Protein AF-A0A1X7VIZ8-F1 (afdb_monomer)

Organism: Amphimedon queenslandica (NCBI:txid400682)

Radius of gyration: 28.59 Å; Cα contacts (8 Å, |Δi|>4): 270; chains: 1; bounding box: 51×77×63 Å

Sequence (171 aa):
MNKDDMETVTVGRGSFHQIEIDVDTKGTLIRWEYLSVGYDIGFGLFFKRNDKKRRSRSNEVTTIIPSKRSESHVIPETGFHECEHEGIYILKFDNTYSWTRTKEVRYSVQSLPPDPQMLEACSHSPAHSPVSNGDASGTAVGTTVKDKDEGLIENGVGGMSLEETVDDIKQ

Structure (mmCIF, N/CA/C/O backbone):
data_AF-A0A1X7VIZ8-F1
#
_entry.id   AF-A0A1X7VIZ8-F1
#
loop_
_atom_site.group_PDB
_atom_site.id
_atom_site.type_symbol
_atom_site.label_atom_id
_atom_site.label_alt_id
_atom_site.label_comp_id
_atom_site.label_asym_id
_atom_site.label_entity_id
_atom_site.label_seq_id
_atom_site.pdbx_PDB_ins_code
_atom_site.Cartn_x
_atom_site.Cartn_y
_atom_site.Cartn_z
_atom_site.occupancy
_atom_site.B_iso_or_equiv
_atom_site.auth_seq_id
_atom_site.auth_comp_id
_atom_site.auth_asym_id
_atom_site.auth_atom_id
_atom_site.pdbx_PDB_model_num
ATOM 1 N N . MET A 1 1 ? 13.152 7.313 9.907 1.00 49.84 1 MET A N 1
ATOM 2 C CA . MET A 1 1 ? 13.087 5.850 9.738 1.00 49.84 1 MET A CA 1
ATOM 3 C C . MET A 1 1 ? 14.423 5.363 9.216 1.00 49.84 1 MET A C 1
ATOM 5 O O . MET A 1 1 ? 14.955 6.002 8.313 1.00 49.84 1 MET A O 1
ATOM 9 N N . ASN A 1 2 ? 14.969 4.285 9.781 1.00 51.31 2 ASN A N 1
ATOM 10 C CA . ASN A 1 2 ? 16.083 3.586 9.146 1.00 51.31 2 ASN A CA 1
ATOM 11 C C . ASN A 1 2 ? 15.555 2.897 7.885 1.00 51.31 2 ASN A C 1
ATOM 13 O O . ASN A 1 2 ? 14.471 2.325 7.887 1.00 51.31 2 ASN A O 1
ATOM 17 N N . LYS A 1 3 ? 16.319 2.972 6.797 1.00 54.34 3 LYS A N 1
ATOM 18 C CA . LYS A 1 3 ? 15.949 2.408 5.490 1.00 54.34 3 LYS A CA 1
ATOM 19 C C . LYS A 1 3 ? 15.936 0.867 5.481 1.00 54.34 3 LYS A C 1
ATOM 21 O O . LYS A 1 3 ? 15.517 0.273 4.493 1.00 54.34 3 LYS A O 1
ATOM 26 N N . ASP A 1 4 ? 16.393 0.250 6.571 1.00 60.66 4 ASP A N 1
ATOM 27 C CA . ASP A 1 4 ? 16.529 -1.198 6.752 1.00 60.66 4 ASP A CA 1
ATOM 28 C C . ASP A 1 4 ? 15.241 -1.897 7.233 1.00 60.66 4 ASP A C 1
ATOM 30 O O . ASP A 1 4 ? 15.183 -3.121 7.208 1.00 60.66 4 ASP A O 1
ATOM 34 N N . ASP A 1 5 ? 14.186 -1.154 7.595 1.00 78.12 5 ASP A N 1
ATOM 35 C CA . ASP A 1 5 ? 12.906 -1.723 8.067 1.00 78.12 5 ASP A CA 1
ATOM 36 C C . ASP A 1 5 ? 11.880 -1.940 6.929 1.00 78.12 5 ASP A C 1
ATOM 38 O O . ASP A 1 5 ? 10.673 -2.032 7.168 1.00 78.12 5 ASP A O 1
ATOM 42 N N . MET A 1 6 ? 12.336 -1.953 5.671 1.00 92.00 6 MET A N 1
ATOM 43 C CA . MET A 1 6 ? 11.472 -2.199 4.513 1.00 92.00 6 MET A CA 1
ATOM 44 C C . MET A 1 6 ? 11.426 -3.692 4.174 1.00 92.00 6 MET A C 1
ATOM 46 O O . MET A 1 6 ? 12.452 -4.328 3.934 1.00 92.00 6 MET A O 1
ATOM 50 N N . GLU A 1 7 ? 10.221 -4.236 4.066 1.00 95.19 7 GLU A N 1
ATOM 51 C CA . GLU A 1 7 ? 9.963 -5.564 3.523 1.00 95.19 7 GLU A CA 1
ATOM 52 C C . GLU A 1 7 ? 10.048 -5.547 1.996 1.00 95.19 7 GLU A C 1
ATOM 54 O O . GLU A 1 7 ? 9.841 -4.518 1.354 1.00 95.19 7 GLU A O 1
ATOM 59 N N . THR A 1 8 ? 10.355 -6.696 1.393 1.00 96.88 8 THR A N 1
ATOM 60 C CA . THR A 1 8 ? 10.393 -6.857 -0.066 1.00 96.88 8 THR A CA 1
ATOM 61 C C . THR A 1 8 ? 9.403 -7.925 -0.496 1.00 96.88 8 THR A C 1
ATOM 63 O O . THR A 1 8 ? 9.430 -9.043 0.016 1.00 96.88 8 THR A O 1
ATOM 66 N N . VAL A 1 9 ? 8.571 -7.609 -1.485 1.00 98.00 9 VAL A N 1
ATOM 67 C CA . VAL A 1 9 ? 7.635 -8.554 -2.092 1.00 98.00 9 VAL A CA 1
ATOM 68 C C . VAL A 1 9 ? 7.776 -8.579 -3.605 1.00 98.00 9 VAL A C 1
ATOM 70 O O . VAL A 1 9 ? 7.997 -7.565 -4.263 1.00 98.00 9 VAL A O 1
ATOM 73 N N . THR A 1 10 ? 7.608 -9.769 -4.173 1.00 98.25 10 THR A N 1
ATOM 74 C CA . THR A 1 10 ? 7.513 -9.965 -5.618 1.00 98.25 10 THR A CA 1
ATOM 75 C C . THR A 1 10 ? 6.045 -10.081 -6.025 1.00 98.25 10 THR A C 1
ATOM 77 O O . THR A 1 10 ? 5.363 -11.032 -5.648 1.00 98.25 10 THR A O 1
ATOM 80 N N . VAL A 1 11 ? 5.557 -9.142 -6.834 1.00 98.31 11 VAL A N 1
ATOM 81 C CA . VAL A 1 11 ? 4.203 -9.148 -7.398 1.00 98.31 11 VAL A CA 1
ATOM 82 C C . VAL A 1 11 ? 4.254 -9.685 -8.826 1.00 98.31 11 VAL A C 1
ATOM 84 O O . VAL A 1 11 ? 4.761 -9.039 -9.749 1.00 98.31 11 VAL A O 1
ATOM 87 N N . GLY A 1 12 ? 3.730 -10.896 -9.018 1.00 98.31 12 GLY A N 1
ATOM 88 C CA . GLY A 1 12 ? 3.685 -11.555 -10.323 1.00 98.31 12 GLY A CA 1
ATOM 89 C C . GLY A 1 12 ? 2.918 -10.750 -11.377 1.00 98.31 12 GLY A C 1
ATOM 90 O O . GLY A 1 12 ? 2.063 -9.922 -11.056 1.00 98.31 12 GLY A O 1
ATOM 91 N N . ARG A 1 13 ? 3.218 -10.996 -12.655 1.00 97.44 13 ARG A N 1
ATOM 92 C CA . ARG A 1 13 ? 2.414 -10.478 -13.776 1.00 97.44 13 ARG A CA 1
ATOM 93 C C . ARG A 1 13 ? 0.941 -10.876 -13.626 1.00 97.44 13 ARG A C 1
ATOM 95 O O . ARG A 1 13 ? 0.657 -11.999 -13.214 1.00 97.44 13 ARG A O 1
ATOM 102 N N . GLY A 1 14 ? 0.017 -9.979 -13.962 1.00 97.81 14 GLY A N 1
ATOM 103 C CA . GLY A 1 14 ? -1.419 -10.253 -13.862 1.00 97.81 14 GLY A CA 1
ATOM 104 C C . GLY A 1 14 ? -1.929 -10.457 -12.428 1.00 97.81 14 GLY A C 1
ATOM 105 O O . GLY A 1 14 ? -3.060 -10.894 -12.255 1.00 97.81 14 GLY A O 1
ATOM 106 N N . SER A 1 15 ? -1.116 -10.160 -11.409 1.00 98.31 15 SER A N 1
ATOM 107 C CA . SER A 1 15 ? -1.420 -10.428 -10.001 1.00 98.31 15 SER A CA 1
ATOM 108 C C . SER A 1 15 ? -1.371 -9.156 -9.153 1.00 98.31 15 SER A C 1
ATOM 110 O O . SER A 1 15 ? -1.080 -8.064 -9.641 1.00 98.31 15 SER A O 1
ATOM 112 N N . PHE A 1 16 ? -1.661 -9.297 -7.866 1.00 98.44 16 PHE A N 1
ATOM 113 C CA . PHE A 1 16 ? -1.550 -8.249 -6.865 1.00 98.44 16 PHE A CA 1
ATOM 114 C C . PHE A 1 16 ? -1.055 -8.831 -5.535 1.00 98.44 16 PHE A C 1
ATOM 116 O O . PHE A 1 16 ? -1.108 -10.040 -5.313 1.00 98.44 16 PHE A O 1
ATOM 123 N N . HIS A 1 17 ? -0.587 -7.960 -4.649 1.00 98.56 17 HIS A N 1
ATOM 124 C CA . HIS A 1 17 ? -0.253 -8.286 -3.267 1.00 98.56 17 HIS A CA 1
ATOM 125 C C . HIS A 1 17 ? -1.071 -7.405 -2.321 1.00 98.56 17 HIS A C 1
ATOM 127 O O . HIS A 1 17 ? -1.310 -6.237 -2.631 1.00 98.56 17 HIS A O 1
ATOM 133 N N . GLN A 1 18 ? -1.523 -7.970 -1.202 1.00 98.44 18 GLN A N 1
ATOM 134 C CA . GLN A 1 18 ? -2.347 -7.285 -0.210 1.00 98.44 18 GLN A CA 1
ATOM 135 C C . GLN A 1 18 ? -1.729 -7.400 1.175 1.00 98.44 18 GLN A C 1
ATOM 137 O O . GLN A 1 18 ? -1.283 -8.475 1.569 1.00 98.44 18 GLN A O 1
ATOM 142 N N . ILE A 1 19 ? -1.773 -6.288 1.900 1.00 98.25 19 ILE A N 1
ATOM 143 C CA . ILE A 1 19 ? -1.427 -6.194 3.314 1.00 98.25 19 ILE A CA 1
ATOM 144 C C . ILE A 1 19 ? -2.710 -5.794 4.034 1.00 98.25 19 ILE A C 1
ATOM 146 O O . ILE A 1 19 ? -3.283 -4.746 3.731 1.00 98.25 19 ILE A O 1
ATOM 150 N N . GLU A 1 20 ? -3.174 -6.645 4.944 1.00 97.50 20 GLU A N 1
ATOM 151 C CA . GLU A 1 20 ? -4.368 -6.401 5.752 1.00 97.50 20 GLU A CA 1
ATOM 152 C C . GLU A 1 20 ? -3.964 -5.914 7.147 1.00 97.50 20 GLU A C 1
ATOM 154 O O . GLU A 1 20 ? -3.096 -6.501 7.790 1.00 97.50 20 GLU A O 1
ATOM 159 N N . ILE A 1 21 ? -4.601 -4.839 7.6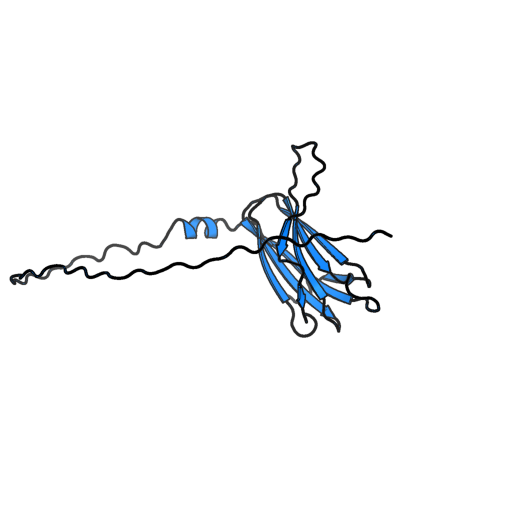09 1.00 96.88 21 ILE A N 1
ATOM 160 C CA . ILE A 1 21 ? -4.408 -4.260 8.938 1.00 96.88 21 ILE A CA 1
ATOM 161 C C . ILE A 1 21 ? -5.750 -4.276 9.658 1.00 96.88 21 ILE A C 1
ATOM 163 O O . ILE A 1 21 ? -6.685 -3.577 9.258 1.00 96.88 21 ILE A O 1
ATOM 167 N N . ASP A 1 22 ? -5.832 -5.060 10.729 1.00 96.06 22 ASP A N 1
ATOM 168 C CA . ASP A 1 22 ? -6.959 -5.037 11.656 1.00 96.06 22 ASP A CA 1
ATOM 169 C C . ASP A 1 22 ? -6.873 -3.785 12.537 1.00 96.06 22 ASP A C 1
ATOM 171 O O . ASP A 1 22 ? -5.978 -3.651 13.371 1.00 96.06 22 ASP A O 1
ATOM 175 N N . VAL A 1 23 ? -7.819 -2.867 12.356 1.00 95.56 23 VAL A N 1
ATOM 176 C CA . VAL A 1 23 ? -7.955 -1.649 13.157 1.00 95.56 23 VAL A CA 1
ATOM 177 C C . VAL A 1 23 ? -9.105 -1.825 14.139 1.00 95.56 23 VAL A C 1
ATOM 179 O O . VAL A 1 23 ? -10.263 -1.975 13.741 1.00 95.56 23 VAL A O 1
ATOM 182 N N . ASP A 1 24 ? -8.780 -1.785 15.428 1.00 93.94 24 ASP A N 1
ATOM 183 C CA . ASP A 1 24 ? -9.729 -1.909 16.537 1.00 93.94 24 ASP A CA 1
ATOM 184 C C . ASP A 1 24 ? -10.146 -0.561 17.142 1.00 93.94 24 ASP A C 1
ATOM 186 O O . ASP A 1 24 ? -11.118 -0.503 17.890 1.00 93.94 24 ASP A O 1
ATOM 190 N N . THR A 1 25 ? -9.433 0.516 16.805 1.00 93.56 25 THR A N 1
ATOM 191 C CA . THR A 1 25 ? -9.610 1.832 17.416 1.00 93.56 25 THR A CA 1
ATOM 192 C C . THR A 1 25 ? -9.707 2.915 16.344 1.00 93.56 25 THR A C 1
ATOM 194 O O . THR A 1 25 ? -8.791 3.101 15.536 1.00 93.56 25 THR A O 1
ATOM 197 N N . LYS A 1 26 ? -10.806 3.679 16.352 1.00 93.75 26 LYS A N 1
ATOM 198 C CA . LYS A 1 26 ? -10.965 4.875 15.509 1.00 93.75 26 LYS A CA 1
ATOM 199 C C . LYS A 1 26 ? -9.854 5.893 15.796 1.00 93.75 26 LYS A C 1
ATOM 201 O O . LYS A 1 26 ? -9.542 6.145 16.954 1.00 93.75 26 LYS A O 1
ATOM 206 N N . GLY A 1 27 ? -9.323 6.518 14.747 1.00 94.06 27 GLY A N 1
ATOM 207 C CA . GLY A 1 27 ? -8.216 7.477 14.822 1.00 94.06 27 GLY A CA 1
ATOM 208 C C . GLY A 1 27 ? -6.837 6.821 14.708 1.00 94.06 27 GLY A C 1
ATOM 209 O O . GLY A 1 27 ? -5.824 7.511 14.774 1.00 94.06 27 GLY A O 1
ATOM 210 N N . THR A 1 28 ? -6.777 5.492 14.539 1.00 96.38 28 THR A N 1
ATOM 211 C CA . THR A 1 28 ? -5.523 4.787 14.238 1.00 96.38 28 THR A CA 1
ATOM 212 C C . THR A 1 28 ? -4.934 5.349 12.949 1.00 96.38 28 THR A C 1
ATOM 214 O O . THR A 1 28 ? -5.626 5.460 11.939 1.00 96.38 28 THR A O 1
ATOM 217 N N . LEU A 1 29 ? -3.651 5.691 12.962 1.00 97.19 29 LEU A N 1
ATOM 218 C CA . LEU A 1 29 ? -2.956 6.254 11.814 1.00 97.19 29 LEU A CA 1
ATOM 219 C C . LEU A 1 29 ? -2.152 5.162 11.108 1.00 97.19 29 LEU A C 1
ATOM 221 O O . LEU A 1 29 ? -1.154 4.677 11.640 1.00 97.19 29 LEU A O 1
ATOM 225 N N . ILE A 1 30 ? -2.555 4.804 9.891 1.00 98.06 30 ILE A N 1
ATOM 226 C CA . ILE A 1 30 ? -1.770 3.929 9.017 1.00 98.06 30 ILE A CA 1
ATOM 227 C C . ILE A 1 30 ? -0.802 4.806 8.230 1.00 98.06 30 ILE A C 1
ATOM 229 O O . ILE A 1 30 ? -1.222 5.773 7.600 1.00 98.06 30 ILE A O 1
ATOM 233 N N . ARG A 1 31 ? 0.486 4.469 8.240 1.00 97.56 31 ARG A N 1
ATOM 234 C CA . ARG A 1 31 ? 1.528 5.104 7.425 1.00 97.56 31 ARG A CA 1
ATOM 235 C C . ARG A 1 31 ? 2.161 4.068 6.521 1.00 97.56 31 ARG A C 1
ATOM 237 O O . ARG A 1 31 ? 2.398 2.943 6.953 1.00 97.56 31 ARG A O 1
ATOM 244 N N . TRP A 1 32 ? 2.462 4.460 5.293 1.00 98.06 32 TRP A N 1
ATOM 245 C CA . TRP A 1 32 ? 3.175 3.614 4.350 1.00 98.06 32 TRP A CA 1
ATOM 246 C C . TRP A 1 32 ? 4.267 4.391 3.633 1.00 98.06 32 TRP A C 1
ATOM 248 O O . TRP A 1 32 ? 4.144 5.587 3.372 1.00 98.06 32 TRP A O 1
ATOM 258 N N . GLU A 1 33 ? 5.316 3.670 3.274 1.00 97.44 33 GLU A N 1
ATOM 259 C CA . GLU A 1 33 ? 6.318 4.080 2.305 1.00 97.44 33 GLU A CA 1
ATOM 260 C C . GLU A 1 33 ? 6.594 2.892 1.387 1.00 97.44 33 GLU A C 1
ATOM 262 O O . GLU A 1 33 ? 6.729 1.768 1.868 1.00 97.44 33 GLU A O 1
ATOM 267 N N . TYR A 1 34 ? 6.672 3.105 0.078 1.00 97.56 34 TYR A N 1
ATOM 268 C CA . TYR A 1 34 ? 7.048 2.052 -0.855 1.00 97.56 34 TYR A CA 1
ATOM 269 C C . TYR A 1 34 ? 7.814 2.580 -2.061 1.00 97.56 34 TYR A C 1
ATOM 271 O O . TYR A 1 34 ? 7.709 3.738 -2.452 1.00 97.56 34 TYR A O 1
ATOM 279 N N . LEU A 1 35 ? 8.573 1.691 -2.686 1.00 97.00 35 LEU A N 1
ATOM 280 C CA . LEU A 1 35 ? 9.197 1.915 -3.978 1.00 97.00 35 LEU A CA 1
ATOM 281 C C . LEU A 1 35 ? 9.172 0.612 -4.774 1.00 97.00 35 LEU A C 1
ATOM 283 O O . LEU A 1 35 ? 9.268 -0.482 -4.215 1.00 97.00 35 LEU A O 1
ATOM 287 N N . SER A 1 36 ? 9.083 0.720 -6.090 1.00 96.44 36 SER A N 1
ATOM 288 C CA . SER A 1 36 ? 9.162 -0.429 -6.993 1.00 96.44 36 SER A CA 1
ATOM 289 C C . SER A 1 36 ? 10.536 -0.506 -7.652 1.00 96.44 36 SER A C 1
ATOM 291 O O . SER A 1 36 ? 11.252 0.485 -7.753 1.00 96.44 36 SER A O 1
ATOM 293 N N . VAL A 1 37 ? 10.947 -1.683 -8.113 1.00 94.62 37 VAL A N 1
ATOM 294 C CA . VAL A 1 37 ? 12.221 -1.838 -8.827 1.00 94.62 37 VAL A CA 1
ATOM 295 C C . VAL A 1 37 ? 11.975 -1.844 -10.335 1.00 94.62 37 VAL A C 1
ATOM 297 O O . VAL A 1 37 ? 11.280 -2.708 -10.870 1.00 94.62 37 VAL A O 1
ATOM 300 N N . GLY A 1 38 ? 12.561 -0.866 -11.030 1.00 91.69 38 GLY A N 1
ATOM 301 C CA . GLY A 1 38 ? 12.674 -0.804 -12.493 1.00 91.69 38 GLY A CA 1
ATOM 302 C C . GLY A 1 38 ? 11.420 -0.402 -13.279 1.00 91.69 38 GLY A C 1
ATOM 303 O O . GLY A 1 38 ? 11.557 0.062 -14.406 1.00 91.69 38 GLY A O 1
ATOM 304 N N . TYR A 1 39 ? 10.218 -0.558 -12.723 1.00 94.00 39 TYR A N 1
ATOM 305 C CA . TYR A 1 39 ? 8.955 -0.214 -13.387 1.00 94.00 39 TYR A CA 1
ATOM 306 C C . TYR A 1 39 ? 7.938 0.343 -12.390 1.00 94.00 39 TYR A C 1
ATOM 308 O O . TYR A 1 39 ? 8.117 0.219 -11.183 1.00 94.00 39 TYR A O 1
ATOM 316 N N . ASP A 1 40 ? 6.862 0.944 -12.885 1.00 96.12 40 ASP A N 1
ATOM 317 C CA . ASP A 1 40 ? 5.739 1.439 -12.084 1.00 96.12 40 ASP A CA 1
ATOM 318 C C . ASP A 1 40 ? 4.997 0.328 -11.322 1.00 96.12 40 ASP A C 1
ATOM 320 O O . ASP A 1 40 ? 5.146 -0.849 -11.615 1.00 96.12 40 ASP A O 1
ATOM 324 N N . ILE A 1 41 ? 4.184 0.664 -10.328 1.00 98.19 41 ILE A N 1
ATOM 325 C CA . ILE A 1 41 ? 3.267 -0.285 -9.674 1.00 98.19 41 ILE A CA 1
ATOM 326 C C . ILE A 1 41 ? 1.946 0.434 -9.404 1.00 98.19 41 ILE A C 1
ATOM 328 O O . ILE A 1 41 ? 1.925 1.653 -9.246 1.00 98.19 41 ILE A O 1
ATOM 332 N N . GLY A 1 42 ? 0.826 -0.290 -9.426 1.00 98.31 42 GLY A N 1
ATOM 333 C CA . GLY A 1 42 ? -0.434 0.253 -8.930 1.00 98.31 42 GLY A CA 1
ATOM 334 C C . GLY A 1 42 ? -0.468 0.200 -7.406 1.00 98.31 42 GLY A C 1
ATOM 335 O O . GLY A 1 42 ? -0.058 -0.802 -6.827 1.00 98.31 42 GLY A O 1
ATOM 336 N N . PHE A 1 43 ? -0.988 1.230 -6.753 1.00 98.62 43 PHE A N 1
ATOM 337 C CA . PHE A 1 43 ? -1.232 1.224 -5.311 1.00 98.62 43 PHE A CA 1
ATOM 338 C C . PHE A 1 43 ? -2.627 1.750 -5.004 1.00 98.62 43 PHE A C 1
ATOM 340 O O . PHE A 1 43 ? -3.071 2.711 -5.630 1.00 98.62 43 PHE A O 1
ATOM 347 N N . GLY A 1 44 ? -3.319 1.121 -4.056 1.00 98.50 44 GLY A N 1
ATOM 348 C CA . GLY A 1 44 ? -4.598 1.595 -3.533 1.00 98.50 44 GLY A CA 1
ATOM 349 C C . GLY A 1 44 ? -4.818 1.173 -2.083 1.00 98.50 44 GLY A C 1
ATOM 350 O O . GLY A 1 44 ? -4.181 0.235 -1.597 1.00 98.50 44 GLY A O 1
ATOM 351 N N . LEU A 1 45 ? -5.749 1.856 -1.420 1.00 98.69 45 LEU A N 1
ATOM 352 C CA . LEU A 1 45 ? -6.158 1.601 -0.039 1.00 98.69 45 LEU A CA 1
ATOM 353 C C . LEU A 1 45 ? -7.661 1.336 0.002 1.00 98.69 45 LEU A C 1
ATOM 355 O O . LEU A 1 45 ? -8.457 2.109 -0.536 1.00 98.69 45 LEU A O 1
ATOM 359 N N . PHE A 1 46 ? -8.050 0.258 0.667 1.00 98.31 46 PHE A N 1
ATOM 360 C CA . PHE A 1 46 ? -9.433 -0.195 0.749 1.00 98.31 46 PHE A CA 1
ATOM 361 C C . PHE A 1 46 ? -9.823 -0.486 2.196 1.00 98.31 46 PHE A C 1
ATOM 363 O O . PHE A 1 46 ? -8.962 -0.720 3.039 1.00 98.31 46 PHE A O 1
ATOM 370 N N . PHE A 1 47 ? -11.121 -0.504 2.474 1.00 97.31 47 PHE A N 1
ATOM 371 C CA . PHE A 1 47 ? -11.678 -0.825 3.782 1.00 97.31 47 PHE A CA 1
ATOM 372 C C . PHE A 1 47 ? -12.724 -1.923 3.672 1.00 97.31 47 PHE A C 1
ATOM 374 O O . PHE A 1 47 ? -13.597 -1.888 2.808 1.00 97.31 47 PHE A O 1
ATOM 381 N N . LYS A 1 48 ? -12.663 -2.880 4.590 1.00 94.25 48 LYS A N 1
ATOM 382 C CA . LYS A 1 48 ? -13.638 -3.948 4.755 1.00 94.25 48 LYS A CA 1
ATOM 383 C C . LYS A 1 48 ? -14.140 -3.931 6.191 1.00 94.25 48 LYS A C 1
ATOM 385 O O . LYS A 1 48 ? -13.377 -4.125 7.137 1.00 94.25 48 LYS A O 1
ATOM 390 N N . ARG A 1 49 ? -15.449 -3.752 6.371 1.00 90.50 49 ARG A N 1
ATOM 391 C CA . ARG A 1 49 ? -16.045 -3.760 7.711 1.00 90.50 49 ARG A CA 1
ATOM 392 C C . ARG A 1 49 ? -16.009 -5.167 8.315 1.00 90.50 49 ARG A C 1
ATOM 394 O O . ARG A 1 49 ? -16.478 -6.124 7.702 1.00 90.50 49 ARG A O 1
ATOM 401 N N . ASN A 1 50 ? -15.522 -5.287 9.549 1.00 76.00 50 ASN A N 1
ATOM 402 C CA . ASN A 1 50 ? -15.545 -6.542 10.300 1.00 76.00 50 ASN A CA 1
ATOM 403 C C . ASN A 1 50 ? -16.890 -6.682 11.040 1.00 76.00 50 ASN A C 1
ATOM 405 O O . ASN A 1 50 ? -17.006 -6.401 12.232 1.00 76.00 50 ASN A O 1
ATOM 409 N N . ASP A 1 51 ? -17.956 -7.047 10.321 1.00 70.38 51 ASP A N 1
ATOM 410 C CA . ASP A 1 51 ? -19.290 -7.192 10.919 1.00 70.38 51 ASP A CA 1
ATOM 411 C C . ASP A 1 51 ? -19.421 -8.554 11.629 1.00 70.38 51 ASP A C 1
ATOM 413 O O . ASP A 1 51 ? -20.078 -9.476 11.152 1.00 70.38 51 ASP A O 1
ATOM 417 N N . LYS A 1 52 ? -18.798 -8.688 12.810 1.00 62.47 52 LYS A N 1
ATOM 418 C CA . LYS A 1 52 ? -18.919 -9.885 13.673 1.00 62.47 52 LYS A CA 1
ATOM 419 C C . LYS A 1 52 ? -20.370 -10.176 14.099 1.00 62.47 52 LYS A C 1
ATOM 421 O O . LYS A 1 52 ? -20.648 -11.254 14.621 1.00 62.47 52 LYS A O 1
ATOM 426 N N . LYS A 1 53 ? -21.294 -9.218 13.929 1.00 59.31 53 LYS A N 1
ATOM 427 C CA . LYS A 1 53 ? -22.674 -9.268 14.442 1.00 59.31 53 LYS A CA 1
ATOM 428 C C . LYS A 1 53 ? -23.721 -9.564 13.369 1.00 59.31 53 LYS A C 1
ATOM 430 O O . LYS A 1 53 ? -24.822 -9.989 13.720 1.00 59.31 53 LYS A O 1
ATOM 435 N N . ARG A 1 54 ? -23.414 -9.414 12.077 1.00 58.72 54 ARG A N 1
ATOM 436 C CA . ARG A 1 54 ? -24.309 -9.848 10.998 1.00 58.72 54 ARG A CA 1
ATOM 437 C C . ARG A 1 54 ? -23.860 -11.187 10.425 1.00 58.72 54 ARG A C 1
ATOM 439 O O . ARG A 1 54 ? -22.763 -11.326 9.912 1.00 58.72 54 ARG A O 1
ATOM 446 N N . ARG A 1 55 ? -24.787 -12.150 10.355 1.00 56.56 55 ARG A N 1
ATOM 447 C CA . ARG A 1 55 ? -24.665 -13.373 9.526 1.00 56.56 55 ARG A CA 1
ATOM 448 C C . ARG A 1 55 ? -24.538 -13.088 8.014 1.00 56.56 55 ARG A C 1
ATOM 450 O O . ARG A 1 55 ? -24.568 -14.020 7.211 1.00 56.56 55 ARG A O 1
ATOM 457 N N . SER A 1 56 ? -24.445 -11.820 7.614 1.00 54.84 56 SER A N 1
ATOM 458 C CA . SER A 1 56 ? -24.347 -11.416 6.220 1.00 54.84 56 SER A CA 1
ATOM 459 C C . SER A 1 56 ? -22.917 -11.607 5.734 1.00 54.84 56 SER A C 1
ATOM 461 O O . SER A 1 56 ? -21.987 -10.997 6.251 1.00 54.84 56 SER A O 1
ATOM 463 N N . ARG A 1 57 ? -22.758 -12.426 4.693 1.00 56.81 57 ARG A N 1
ATOM 464 C CA . ARG A 1 57 ? -21.511 -12.616 3.939 1.00 56.81 57 ARG A CA 1
ATOM 465 C C . ARG A 1 57 ? -21.161 -11.401 3.069 1.00 56.81 57 ARG A C 1
ATOM 467 O O . ARG A 1 57 ? -20.599 -11.580 1.991 1.00 56.81 57 ARG A O 1
ATOM 474 N N . SER A 1 58 ? -21.528 -10.182 3.467 1.00 57.59 58 SER A N 1
ATOM 475 C CA . SER A 1 58 ? -21.155 -9.008 2.683 1.00 57.59 58 SER A CA 1
ATOM 476 C C . SER A 1 58 ? -19.666 -8.753 2.887 1.00 57.59 58 SER A C 1
ATOM 478 O O . SER A 1 58 ? -19.254 -8.067 3.816 1.00 57.59 58 SER A O 1
ATOM 480 N N . ASN A 1 59 ? -18.848 -9.361 2.028 1.00 69.12 59 ASN A N 1
ATOM 481 C CA . ASN A 1 59 ? -17.437 -9.037 1.840 1.00 69.12 59 ASN A CA 1
ATOM 482 C C . ASN A 1 59 ? -17.323 -7.727 1.041 1.00 69.12 59 ASN A C 1
ATOM 484 O O . ASN A 1 59 ? -16.599 -7.659 0.051 1.00 69.12 59 ASN A O 1
ATOM 488 N N . GLU A 1 60 ? -18.129 -6.731 1.409 1.00 84.44 60 GLU A N 1
ATOM 489 C CA . GLU A 1 60 ? -18.140 -5.434 0.756 1.00 84.44 60 GLU A CA 1
ATOM 490 C C . GLU A 1 60 ? -16.856 -4.705 1.132 1.00 84.44 60 GLU A C 1
ATOM 492 O O . GLU A 1 60 ? -16.547 -4.502 2.310 1.00 84.44 60 GLU A O 1
ATOM 497 N N . VAL A 1 61 ? -16.085 -4.383 0.100 1.00 93.38 61 VAL A N 1
ATOM 498 C CA . VAL A 1 61 ? -14.819 -3.674 0.203 1.00 93.38 61 VAL A CA 1
ATOM 499 C C . VAL A 1 61 ? -15.033 -2.291 -0.396 1.00 93.38 61 VAL A C 1
ATOM 501 O O . VAL A 1 61 ? -15.295 -2.160 -1.592 1.00 93.38 61 VAL A O 1
ATOM 504 N N . THR A 1 62 ? -14.922 -1.259 0.431 1.00 96.06 62 THR A N 1
ATOM 505 C CA . THR A 1 62 ? -15.007 0.140 0.014 1.00 96.06 62 THR A CA 1
ATOM 506 C C . THR A 1 62 ? -13.625 0.634 -0.404 1.00 96.06 62 THR A C 1
ATOM 508 O O . THR A 1 62 ? -12.619 0.316 0.227 1.00 96.06 62 THR A O 1
ATOM 511 N N . THR A 1 63 ? -13.557 1.431 -1.467 1.00 97.81 63 THR A N 1
ATOM 512 C CA . THR A 1 63 ? -12.307 2.078 -1.893 1.00 97.81 63 THR A CA 1
ATOM 513 C C . THR A 1 63 ? -12.108 3.375 -1.112 1.00 97.81 63 THR A C 1
ATOM 515 O O . THR A 1 63 ? -12.982 4.235 -1.155 1.00 97.81 63 THR A O 1
ATOM 518 N N . ILE A 1 64 ? -10.968 3.523 -0.432 1.00 98.06 64 ILE A N 1
ATOM 519 C CA . ILE A 1 64 ? -10.561 4.777 0.225 1.00 98.06 64 ILE A CA 1
ATOM 520 C C . ILE A 1 64 ? -9.660 5.568 -0.723 1.00 98.06 64 ILE A C 1
ATOM 522 O O . ILE A 1 64 ? -9.931 6.723 -1.034 1.00 98.06 64 ILE A O 1
ATOM 526 N N . ILE A 1 65 ? -8.600 4.919 -1.213 1.00 98.12 65 ILE A N 1
ATOM 527 C CA . ILE A 1 65 ? -7.695 5.463 -2.224 1.00 98.12 65 ILE A CA 1
ATOM 528 C C . ILE A 1 65 ? -7.804 4.559 -3.454 1.00 98.12 65 ILE A C 1
ATOM 530 O O . ILE A 1 65 ? -7.460 3.374 -3.359 1.00 98.12 65 ILE A O 1
ATOM 534 N N . PRO A 1 66 ? -8.287 5.074 -4.601 1.00 97.81 66 PRO A N 1
ATOM 535 C CA . PRO A 1 66 ? -8.402 4.278 -5.813 1.00 97.81 66 PRO A CA 1
ATOM 536 C C . PRO A 1 66 ? -7.030 3.799 -6.269 1.00 97.81 66 PRO A C 1
ATOM 538 O O . PRO A 1 66 ? -6.033 4.505 -6.121 1.00 97.81 66 PRO A O 1
ATOM 541 N N . SER A 1 67 ? -6.990 2.600 -6.856 1.00 97.25 67 SER A N 1
ATOM 542 C CA . SER A 1 67 ? -5.730 2.067 -7.360 1.00 97.25 67 SER A CA 1
ATOM 543 C C . SER A 1 67 ? -5.200 2.948 -8.489 1.00 97.25 67 SER A C 1
ATOM 545 O O . SER A 1 67 ? -5.848 3.090 -9.529 1.00 97.25 67 SER A O 1
ATOM 547 N N . LYS A 1 68 ? -4.024 3.542 -8.284 1.00 97.06 68 LYS A N 1
ATOM 548 C CA . LYS A 1 68 ? -3.354 4.389 -9.269 1.00 97.06 68 LYS A CA 1
ATOM 549 C C . LYS A 1 68 ? -1.941 3.881 -9.509 1.00 97.06 68 LYS A C 1
ATOM 551 O O . LYS A 1 68 ? -1.240 3.503 -8.577 1.00 97.06 68 LYS A O 1
ATOM 556 N N . ARG A 1 69 ? -1.541 3.869 -10.781 1.00 96.75 69 ARG A N 1
ATOM 557 C CA . ARG A 1 69 ? -0.171 3.559 -11.196 1.00 96.75 69 ARG A CA 1
ATOM 558 C C . ARG A 1 69 ? 0.724 4.762 -10.974 1.00 96.75 69 ARG A C 1
ATOM 560 O O . ARG A 1 69 ? 0.341 5.883 -11.320 1.00 96.75 69 ARG A O 1
ATOM 567 N N . SER A 1 70 ? 1.920 4.506 -10.473 1.00 91.25 70 SER A N 1
ATOM 568 C CA . SER A 1 70 ? 2.916 5.545 -10.305 1.00 91.25 70 SER A CA 1
ATOM 569 C C . SER A 1 70 ? 4.340 5.057 -10.510 1.00 91.25 70 SER A C 1
ATOM 571 O O . SER A 1 70 ? 4.660 3.876 -10.360 1.00 91.25 70 SER A O 1
ATOM 573 N N . GLU A 1 71 ? 5.215 5.991 -10.877 1.00 94.12 71 GLU A N 1
ATOM 574 C CA . GLU A 1 71 ? 6.631 5.745 -11.140 1.00 94.12 71 GLU A CA 1
ATOM 575 C C . GLU A 1 71 ? 7.446 5.643 -9.842 1.00 94.12 71 GLU A C 1
ATOM 577 O O . GLU A 1 71 ? 8.512 6.240 -9.704 1.00 94.12 71 GLU A O 1
ATOM 582 N N . SER A 1 72 ? 6.985 4.822 -8.892 1.00 92.19 72 SER A N 1
ATOM 583 C CA . SER A 1 72 ? 7.634 4.633 -7.587 1.00 92.19 72 SER A CA 1
ATOM 584 C C . SER A 1 72 ? 9.038 4.011 -7.658 1.00 92.19 72 SER A C 1
ATOM 586 O O . SER A 1 72 ? 9.681 3.792 -6.638 1.00 92.19 72 SER A O 1
ATOM 588 N N . HIS A 1 73 ? 9.517 3.688 -8.862 1.00 90.06 73 HIS A N 1
ATOM 589 C CA . HIS A 1 73 ? 10.885 3.248 -9.132 1.00 90.06 73 HIS A CA 1
ATOM 590 C C . HIS A 1 73 ? 11.874 4.404 -9.276 1.00 90.06 73 HIS A C 1
ATOM 592 O O . HIS A 1 73 ? 13.081 4.188 -9.172 1.00 90.06 73 HIS A O 1
ATOM 598 N N . VAL A 1 74 ? 11.371 5.617 -9.512 1.00 94.00 74 VAL A N 1
ATOM 599 C CA . VAL A 1 74 ? 12.176 6.837 -9.592 1.00 94.00 74 VAL A CA 1
ATOM 600 C C . VAL A 1 74 ? 12.230 7.517 -8.226 1.00 94.00 74 VAL A C 1
ATOM 602 O O . VAL A 1 74 ? 13.304 7.914 -7.778 1.00 94.00 74 VAL A O 1
ATOM 605 N N . ILE A 1 75 ? 11.081 7.627 -7.551 1.00 93.25 75 ILE A N 1
ATOM 606 C CA . ILE A 1 75 ? 10.932 8.295 -6.252 1.00 93.25 75 ILE A CA 1
ATOM 607 C C . ILE A 1 75 ? 10.049 7.421 -5.350 1.00 93.25 75 ILE A C 1
ATOM 609 O O . ILE A 1 75 ? 8.972 7.031 -5.797 1.00 93.25 75 ILE A O 1
ATOM 613 N N . PRO A 1 76 ? 10.461 7.114 -4.104 1.00 94.75 76 PRO A N 1
ATOM 614 C CA . PRO A 1 76 ? 9.595 6.424 -3.155 1.00 94.75 76 PRO A CA 1
ATOM 615 C C . PRO A 1 76 ? 8.298 7.194 -2.912 1.00 94.75 76 PRO A C 1
ATOM 617 O O . PRO A 1 76 ? 8.305 8.419 -2.786 1.00 94.75 76 PRO A O 1
ATOM 620 N N . GLU A 1 77 ? 7.192 6.472 -2.804 1.00 97.44 77 GLU A N 1
ATOM 621 C CA . GLU A 1 77 ? 5.918 7.046 -2.404 1.00 97.44 77 GLU A CA 1
ATOM 622 C C . GLU A 1 77 ? 5.675 6.846 -0.922 1.00 97.44 77 GLU A C 1
ATOM 624 O O . GLU A 1 77 ? 5.792 5.739 -0.403 1.00 97.44 77 GLU A O 1
ATOM 629 N N . THR A 1 78 ? 5.280 7.924 -0.254 1.00 97.00 78 THR A N 1
ATOM 630 C CA . THR A 1 78 ? 4.910 7.926 1.159 1.00 97.00 78 THR A CA 1
ATOM 631 C C . THR A 1 78 ? 3.488 8.445 1.300 1.00 97.00 78 THR A C 1
ATOM 633 O O . THR A 1 78 ? 3.083 9.377 0.605 1.00 97.00 78 THR A O 1
ATOM 636 N N . GLY A 1 79 ? 2.729 7.877 2.227 1.00 97.12 79 GLY A N 1
ATOM 637 C CA . GLY A 1 79 ? 1.394 8.357 2.544 1.00 97.12 79 GLY A CA 1
ATOM 638 C C . GLY A 1 79 ? 0.928 7.917 3.921 1.00 97.12 79 GLY A C 1
ATOM 639 O O . GLY A 1 79 ? 1.605 7.169 4.632 1.00 97.12 79 GLY A O 1
ATOM 640 N N . PHE A 1 80 ? -0.234 8.426 4.309 1.00 97.69 80 PHE A N 1
ATOM 641 C CA . PHE A 1 80 ? -0.895 8.039 5.542 1.00 97.69 80 PHE A CA 1
ATOM 642 C C . PHE A 1 80 ? -2.414 8.122 5.406 1.00 97.69 80 PHE A C 1
ATOM 644 O O . PHE A 1 80 ? -2.939 8.803 4.524 1.00 97.69 80 PHE A O 1
ATOM 651 N N . HIS A 1 81 ? -3.116 7.439 6.302 1.00 98.06 81 HIS A N 1
ATOM 652 C CA . HIS A 1 81 ? -4.563 7.497 6.421 1.00 98.06 81 HIS A CA 1
ATOM 653 C C . HIS A 1 81 ? -4.976 7.357 7.887 1.00 98.06 81 HIS A C 1
ATOM 655 O O . HIS A 1 81 ? -4.537 6.431 8.573 1.00 98.06 81 HIS A O 1
ATOM 661 N N . GLU A 1 82 ? -5.810 8.280 8.363 1.00 97.50 82 GLU A N 1
ATOM 662 C CA . GLU A 1 82 ? -6.439 8.189 9.680 1.00 97.50 82 GLU A CA 1
ATOM 663 C C . GLU A 1 82 ? -7.719 7.354 9.578 1.00 97.50 82 GLU A C 1
ATOM 665 O O . GLU A 1 82 ? -8.616 7.650 8.791 1.00 97.50 82 GLU A O 1
ATOM 670 N N . CYS A 1 83 ? -7.794 6.286 10.365 1.00 96.88 83 CYS A N 1
ATOM 671 C CA . CYS A 1 83 ? -8.852 5.296 10.263 1.00 96.88 83 CYS A CA 1
ATOM 672 C C . CYS A 1 83 ? -10.135 5.783 10.937 1.00 96.88 83 CYS A C 1
ATOM 674 O O . CYS A 1 83 ? -10.232 5.847 12.163 1.00 96.88 83 CYS A O 1
ATOM 676 N N . GLU A 1 84 ? -11.160 6.074 10.144 1.00 95.50 84 GLU A N 1
ATOM 677 C CA . GLU A 1 84 ? -12.457 6.532 10.653 1.00 95.50 84 GLU A CA 1
ATOM 678 C C . GLU A 1 84 ? -13.303 5.419 11.295 1.00 95.50 84 GLU A C 1
ATOM 680 O O . GLU A 1 84 ? -14.233 5.706 12.063 1.00 95.50 84 GLU A O 1
ATOM 685 N N . HIS A 1 85 ? -13.015 4.153 10.976 1.00 94.38 85 HIS A N 1
ATOM 686 C CA . HIS A 1 85 ? -13.841 3.004 11.338 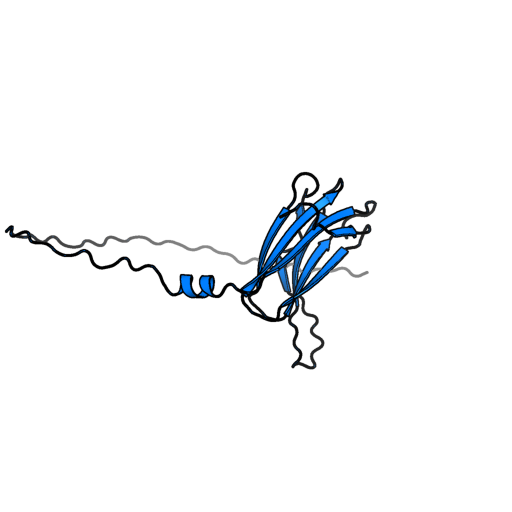1.00 94.38 85 HIS A CA 1
ATOM 687 C C . HIS A 1 85 ? -13.014 1.810 11.819 1.00 94.38 85 HIS A C 1
ATOM 689 O O . HIS A 1 85 ? -11.916 1.560 11.337 1.00 94.38 85 HIS A O 1
ATOM 695 N N . GLU A 1 86 ? -13.597 1.021 12.721 1.00 93.81 86 GLU A N 1
ATOM 696 C CA . GLU A 1 86 ? -13.072 -0.293 13.098 1.00 93.81 86 GLU A CA 1
ATOM 697 C C . GLU A 1 86 ? -13.319 -1.302 11.966 1.00 93.81 86 GLU A C 1
ATOM 699 O O . GLU A 1 86 ? -14.432 -1.412 11.430 1.00 93.81 86 GLU A O 1
ATOM 704 N N . GLY A 1 87 ? -12.293 -2.061 11.596 1.00 94.12 87 GLY A N 1
ATOM 705 C CA . GLY A 1 87 ? -12.360 -3.020 10.499 1.00 94.12 87 GLY A CA 1
ATOM 706 C C . GLY A 1 87 ? -10.995 -3.332 9.902 1.00 94.12 87 GLY A C 1
ATOM 707 O O . GLY A 1 87 ? -9.967 -3.091 10.522 1.00 94.12 87 GLY A O 1
ATOM 708 N N . ILE A 1 88 ? -11.004 -3.890 8.695 1.00 96.12 88 ILE A N 1
ATOM 709 C CA . ILE A 1 88 ? -9.796 -4.316 7.989 1.00 96.12 88 ILE A CA 1
ATOM 710 C C . ILE A 1 88 ? -9.462 -3.275 6.926 1.00 96.12 88 ILE A C 1
ATOM 712 O O . ILE A 1 88 ? -10.247 -3.058 6.000 1.00 96.12 88 ILE A O 1
ATOM 716 N N . TYR A 1 89 ? -8.293 -2.659 7.039 1.00 97.75 89 TYR A N 1
ATOM 717 C CA . TYR A 1 89 ? -7.731 -1.790 6.011 1.00 97.75 89 TYR A CA 1
ATOM 718 C C . TYR A 1 89 ? -6.777 -2.594 5.133 1.00 97.75 89 TYR A C 1
ATOM 720 O O . TYR A 1 89 ? -5.957 -3.354 5.637 1.00 97.75 89 TYR A O 1
ATOM 728 N N . ILE A 1 90 ? -6.894 -2.446 3.816 1.00 98.38 90 ILE A N 1
ATOM 729 C CA . ILE A 1 90 ? -6.182 -3.271 2.840 1.00 98.38 90 ILE A CA 1
ATOM 730 C C . ILE A 1 90 ? -5.344 -2.364 1.947 1.00 98.38 90 ILE A C 1
ATOM 732 O O . ILE A 1 90 ? -5.890 -1.623 1.126 1.00 98.38 90 ILE A O 1
ATOM 736 N N . LEU A 1 91 ? -4.022 -2.448 2.075 1.00 98.62 91 LEU A N 1
ATOM 737 C CA . LEU A 1 91 ? -3.085 -1.838 1.135 1.00 98.62 91 LEU A CA 1
ATOM 738 C C . LEU A 1 91 ? -2.842 -2.834 0.003 1.00 98.62 91 LEU A C 1
ATOM 740 O O . LEU A 1 91 ? -2.501 -3.989 0.259 1.00 98.62 91 LEU A O 1
ATOM 744 N N . LYS A 1 92 ? -3.035 -2.412 -1.249 1.00 98.62 92 LYS A N 1
ATOM 745 C CA . LYS A 1 92 ? -2.923 -3.290 -2.421 1.00 98.62 92 LYS A CA 1
ATOM 746 C C . LYS A 1 92 ? -1.861 -2.779 -3.386 1.00 98.62 92 LYS A C 1
ATOM 748 O O . LYS A 1 92 ? -2.056 -1.733 -4.001 1.00 98.62 92 LYS A O 1
ATOM 753 N N . PHE A 1 93 ? -0.816 -3.575 -3.603 1.00 98.56 93 PHE A N 1
ATOM 754 C CA . PHE A 1 93 ? 0.087 -3.416 -4.742 1.00 98.56 93 PHE A CA 1
ATOM 755 C C . PHE A 1 93 ? -0.469 -4.171 -5.947 1.00 98.56 93 PHE A C 1
ATOM 757 O O . PHE A 1 93 ? -0.569 -5.397 -5.939 1.00 98.56 93 PHE A O 1
ATOM 764 N N . ASP A 1 94 ? -0.854 -3.440 -6.984 1.00 98.38 94 ASP A N 1
ATOM 765 C CA . ASP A 1 94 ? -1.536 -3.948 -8.166 1.00 98.38 94 ASP A CA 1
ATOM 766 C C . ASP A 1 94 ? -0.574 -4.045 -9.358 1.00 98.38 94 ASP A C 1
ATOM 768 O O . ASP A 1 94 ? 0.009 -3.052 -9.796 1.00 98.38 94 ASP A O 1
ATOM 772 N N . ASN A 1 95 ? -0.416 -5.255 -9.895 1.00 98.06 95 ASN A N 1
ATOM 773 C CA . ASN A 1 95 ? 0.316 -5.537 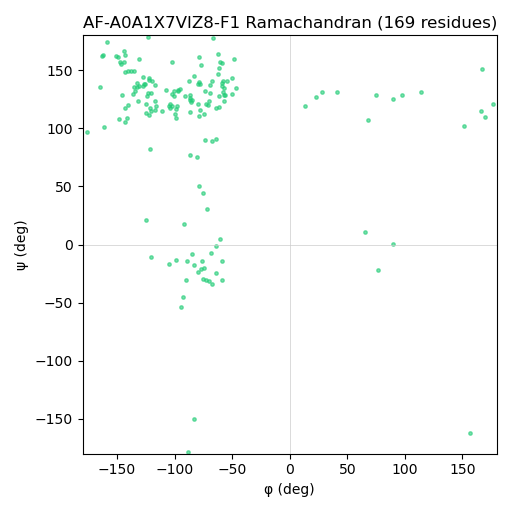-11.127 1.00 98.06 95 ASN A CA 1
ATOM 774 C C . ASN A 1 95 ? -0.560 -6.302 -12.140 1.00 98.06 95 ASN A C 1
ATOM 776 O O . ASN A 1 95 ? -0.051 -6.962 -13.054 1.00 98.06 95 ASN A O 1
ATOM 780 N N . THR A 1 96 ? -1.886 -6.228 -11.993 1.00 98.12 96 THR A N 1
ATOM 781 C CA . THR A 1 96 ? -2.850 -6.961 -12.829 1.00 98.12 96 THR A CA 1
ATOM 782 C C . THR A 1 96 ? -2.807 -6.520 -14.290 1.00 98.12 96 THR A C 1
ATOM 784 O O . THR A 1 96 ? -3.088 -7.305 -15.191 1.00 98.12 96 THR A O 1
ATOM 787 N N . TYR A 1 97 ? -2.353 -5.292 -14.539 1.00 95.75 97 TYR A N 1
ATOM 788 C CA . TYR A 1 97 ? -2.177 -4.727 -15.874 1.00 95.75 97 TYR A CA 1
ATOM 789 C C . TYR A 1 97 ? -0.930 -5.239 -16.616 1.00 95.75 97 TYR A C 1
ATOM 791 O O . TYR A 1 97 ? -0.806 -5.021 -17.821 1.00 95.75 97 TYR A O 1
ATOM 799 N N . SER A 1 98 ? 0.022 -5.895 -15.942 1.00 94.00 98 SER A N 1
ATOM 800 C CA . SER A 1 98 ? 1.257 -6.351 -16.591 1.00 94.00 98 SER A CA 1
ATOM 801 C C . SER A 1 98 ? 1.094 -7.725 -17.230 1.00 94.00 98 SER A C 1
ATOM 803 O O . SER A 1 98 ? 0.819 -8.704 -16.542 1.00 94.00 98 SER A O 1
ATOM 805 N N . TRP A 1 99 ? 1.389 -7.836 -18.527 1.00 91.94 99 TRP A N 1
ATOM 806 C CA . TRP A 1 99 ? 1.368 -9.121 -19.249 1.00 91.94 99 TRP A CA 1
ATOM 807 C C . TRP A 1 99 ? 2.711 -9.866 -19.233 1.00 91.94 99 TRP A C 1
ATOM 809 O O . TRP A 1 99 ? 2.759 -11.097 -19.263 1.00 91.94 99 TRP A O 1
ATOM 819 N N . THR A 1 100 ? 3.825 -9.135 -19.178 1.00 91.56 100 THR A N 1
ATOM 820 C CA . THR A 1 100 ? 5.181 -9.706 -19.309 1.00 91.56 100 THR A CA 1
ATOM 821 C C . THR A 1 100 ? 6.071 -9.465 -18.097 1.00 91.56 100 THR A C 1
ATOM 823 O O . THR A 1 100 ? 7.150 -10.047 -18.013 1.00 91.56 100 THR A O 1
ATOM 826 N N . ARG A 1 101 ? 5.653 -8.609 -17.159 1.00 93.69 101 ARG A N 1
ATOM 827 C CA . ARG A 1 101 ? 6.518 -8.110 -16.087 1.00 93.69 101 ARG A CA 1
ATOM 828 C C . ARG A 1 101 ? 6.021 -8.523 -14.711 1.00 93.69 101 ARG A C 1
ATOM 830 O O . ARG A 1 101 ? 4.912 -8.176 -14.314 1.00 93.69 101 ARG A O 1
ATOM 837 N N . THR A 1 102 ? 6.897 -9.195 -13.985 1.00 97.19 102 THR A N 1
ATOM 838 C CA . THR A 1 102 ? 6.859 -9.295 -12.527 1.00 97.19 102 THR A CA 1
ATOM 839 C C . THR A 1 102 ? 7.524 -8.049 -11.942 1.00 97.19 102 THR A C 1
ATOM 841 O O . THR A 1 102 ? 8.458 -7.516 -12.545 1.00 97.19 102 THR A O 1
ATOM 844 N N . LYS A 1 103 ? 7.020 -7.563 -10.810 1.00 97.31 103 LYS A N 1
ATOM 845 C CA . LYS A 1 103 ? 7.508 -6.360 -10.130 1.00 97.31 103 LYS A CA 1
ATOM 846 C C . LYS A 1 103 ? 8.043 -6.746 -8.760 1.00 97.31 103 LYS A C 1
ATOM 848 O O . LYS A 1 103 ? 7.395 -7.512 -8.056 1.00 97.31 103 LYS A O 1
ATOM 853 N N . GLU A 1 104 ? 9.182 -6.197 -8.374 1.00 98.12 104 GLU A N 1
ATOM 854 C CA . GLU A 1 104 ? 9.623 -6.215 -6.980 1.00 98.12 104 GLU A CA 1
ATOM 855 C C . GLU A 1 104 ? 9.233 -4.882 -6.337 1.00 98.12 104 GLU A C 1
ATOM 857 O O . GLU A 1 104 ? 9.439 -3.822 -6.935 1.00 98.12 104 GLU A O 1
ATOM 862 N N . VAL A 1 105 ? 8.633 -4.939 -5.152 1.00 98.00 105 VAL A N 1
ATOM 863 C CA . VAL A 1 105 ? 8.212 -3.777 -4.368 1.00 98.00 105 VAL A CA 1
ATOM 864 C C . VAL A 1 105 ? 8.865 -3.874 -3.001 1.00 98.00 105 VAL A C 1
ATOM 866 O O . VAL A 1 105 ? 8.746 -4.898 -2.333 1.00 98.00 105 VAL A O 1
ATOM 869 N N . ARG A 1 106 ? 9.534 -2.800 -2.586 1.00 97.56 106 ARG A N 1
ATOM 870 C CA . ARG A 1 106 ? 10.022 -2.629 -1.219 1.00 97.56 106 ARG A CA 1
ATOM 871 C C . ARG A 1 106 ? 9.088 -1.683 -0.492 1.00 97.56 106 ARG A C 1
ATOM 873 O O . ARG A 1 106 ? 8.810 -0.612 -1.027 1.00 97.56 106 ARG A O 1
ATOM 880 N N . TYR A 1 107 ? 8.606 -2.050 0.687 1.00 97.62 107 TYR A N 1
ATOM 881 C CA . TYR A 1 107 ? 7.640 -1.245 1.429 1.00 97.62 107 TYR A CA 1
ATOM 882 C C . TYR A 1 107 ? 7.857 -1.308 2.940 1.00 97.62 107 TYR A C 1
ATOM 884 O O . TYR A 1 107 ? 8.401 -2.268 3.464 1.00 97.62 107 TYR A O 1
ATOM 892 N N . SER A 1 108 ? 7.379 -0.294 3.650 1.00 96.81 108 SER A N 1
ATOM 893 C CA . SER A 1 108 ? 7.197 -0.306 5.099 1.00 96.81 108 SER A CA 1
ATOM 894 C C . SER A 1 108 ? 5.792 0.193 5.405 1.00 96.81 108 SER A C 1
ATOM 896 O O . SER A 1 108 ? 5.328 1.156 4.790 1.00 96.81 108 SER A O 1
ATOM 898 N N . VAL A 1 109 ? 5.098 -0.474 6.324 1.00 97.12 109 VAL A N 1
ATOM 899 C CA . VAL A 1 109 ? 3.739 -0.118 6.737 1.00 97.12 109 VAL A CA 1
ATOM 900 C C . VAL A 1 109 ? 3.664 -0.158 8.256 1.00 97.12 109 VAL A C 1
ATOM 902 O O . VAL A 1 109 ? 4.125 -1.107 8.882 1.00 97.12 109 VAL A O 1
ATOM 905 N N . GLN A 1 110 ? 3.100 0.889 8.852 1.00 96.19 110 GLN A N 1
ATOM 906 C CA . GLN A 1 110 ? 2.975 1.030 10.300 1.00 96.19 110 GLN A CA 1
ATOM 907 C C . GLN A 1 110 ? 1.558 1.461 10.663 1.00 96.19 110 GLN A C 1
ATOM 909 O O . GLN A 1 110 ? 1.019 2.382 10.053 1.00 96.19 110 GLN A O 1
ATOM 914 N N . SER A 1 111 ? 0.979 0.835 11.684 1.00 95.75 111 SER A N 1
ATOM 915 C CA . SER A 1 111 ? -0.251 1.286 12.337 1.00 95.75 111 SER A CA 1
ATOM 916 C C . SER A 1 111 ? 0.097 1.904 13.688 1.00 95.75 111 SER A C 1
ATOM 918 O O . SER A 1 111 ? 0.656 1.230 14.554 1.00 95.75 111 SER A O 1
ATOM 920 N N . LEU A 1 112 ? -0.226 3.179 13.870 1.00 95.19 112 LEU A N 1
ATOM 921 C CA . LEU A 1 112 ? 0.006 3.910 15.111 1.00 95.19 112 LEU A CA 1
ATOM 922 C C . LEU A 1 112 ? -1.335 4.135 15.815 1.00 95.19 112 LEU A C 1
ATOM 924 O O . LEU A 1 112 ? -2.282 4.565 15.152 1.00 95.19 112 LEU A O 1
ATOM 928 N N . PRO A 1 113 ? -1.444 3.873 17.128 1.00 93.50 113 PRO A N 1
ATOM 929 C CA . PRO A 1 113 ? -2.668 4.164 17.864 1.00 93.50 113 PRO A CA 1
ATOM 930 C C . PRO A 1 113 ? -2.991 5.669 17.809 1.00 93.50 113 PRO A C 1
ATOM 932 O O . PRO A 1 113 ? -2.079 6.479 17.605 1.00 93.50 113 PRO A O 1
ATOM 935 N N . PRO A 1 114 ? -4.264 6.059 18.002 1.00 92.62 114 PRO A N 1
ATOM 936 C CA . PRO A 1 114 ? -4.642 7.467 18.063 1.00 92.62 114 PRO A CA 1
ATOM 937 C C . PRO A 1 114 ? -3.861 8.178 19.171 1.00 92.62 114 PRO A C 1
ATOM 939 O O . PRO A 1 114 ? -3.769 7.663 20.287 1.00 92.62 114 PRO A O 1
ATOM 942 N N . ASP A 1 115 ? -3.319 9.358 18.879 1.00 85.06 115 ASP A N 1
ATOM 943 C CA . ASP A 1 115 ? -2.636 10.179 19.879 1.00 85.06 115 ASP A CA 1
ATOM 944 C C . ASP A 1 115 ? -3.677 10.910 20.754 1.00 85.06 115 ASP A C 1
ATOM 946 O O . ASP A 1 115 ? -4.412 11.759 20.234 1.00 85.06 115 ASP A O 1
ATOM 950 N N . PRO A 1 116 ? -3.755 10.632 22.073 1.00 76.25 116 PRO A N 1
ATOM 951 C CA . PRO A 1 116 ? -4.699 11.305 22.963 1.00 76.25 116 PRO A CA 1
ATOM 952 C C . PRO A 1 116 ? -4.527 12.830 22.993 1.00 76.25 116 PRO A C 1
ATOM 954 O O . PRO A 1 116 ? -5.512 13.544 23.156 1.00 76.25 116 PRO A O 1
ATOM 957 N N . GLN A 1 117 ? -3.309 13.347 22.787 1.00 67.81 117 GLN A N 1
ATOM 958 C CA . GLN A 1 117 ? -3.042 14.790 22.825 1.00 67.81 117 GLN A CA 1
ATOM 959 C C . GLN A 1 117 ? -3.550 15.511 21.569 1.00 67.81 117 GLN A C 1
ATOM 961 O O . GLN A 1 117 ? -3.967 16.667 21.637 1.00 67.81 117 GLN A O 1
ATOM 966 N N . MET A 1 118 ? -3.587 14.823 20.424 1.00 59.94 118 MET A N 1
ATOM 967 C CA . MET A 1 118 ? -4.148 15.370 19.183 1.00 59.94 118 MET A CA 1
ATOM 968 C C . MET A 1 118 ? -5.675 15.507 19.248 1.00 59.94 118 MET A C 1
ATOM 970 O O . MET A 1 118 ? -6.229 16.448 18.680 1.00 59.94 118 MET A O 1
ATOM 974 N N . LEU A 1 119 ? -6.357 14.620 19.983 1.00 58.84 119 LEU A N 1
ATOM 975 C CA . LEU A 1 119 ? -7.807 14.699 20.205 1.00 58.84 119 LEU A CA 1
ATOM 976 C C . LEU A 1 119 ? -8.194 15.910 21.073 1.00 58.84 119 LEU A C 1
ATOM 978 O O . LEU A 1 119 ? -9.233 16.528 20.839 1.00 58.84 119 LEU A O 1
ATOM 982 N N . GLU A 1 120 ? -7.347 16.285 22.036 1.00 60.91 120 GLU A N 1
ATOM 983 C CA . GLU A 1 120 ? -7.568 17.436 22.925 1.00 60.91 120 GLU A CA 1
ATOM 984 C C . GLU A 1 120 ? -7.224 18.788 22.268 1.00 60.91 120 GLU A C 1
ATOM 986 O O . GLU A 1 120 ? -7.774 19.823 22.660 1.00 60.91 120 GLU A O 1
ATOM 991 N N . ALA A 1 121 ? -6.358 18.801 21.248 1.00 58.16 121 ALA A N 1
ATOM 992 C CA . ALA A 1 121 ? -5.938 20.016 20.546 1.00 58.16 121 ALA A CA 1
ATOM 993 C C . ALA A 1 121 ? -7.032 20.610 19.633 1.00 58.16 121 ALA A C 1
ATOM 995 O O . ALA A 1 121 ? -7.115 21.828 19.490 1.00 58.16 121 ALA A O 1
ATOM 996 N N . CYS A 1 122 ? -7.919 19.788 19.054 1.00 49.50 122 CYS A N 1
ATOM 997 C CA . CYS A 1 122 ? -9.057 20.287 18.266 1.00 49.50 122 CYS A CA 1
ATOM 998 C C . CYS A 1 122 ? -10.209 20.829 19.132 1.00 49.50 122 CYS A C 1
ATOM 1000 O O . CYS A 1 122 ? -11.011 21.621 18.640 1.00 49.50 122 CYS A O 1
ATOM 1002 N N . SER A 1 123 ? -10.302 20.433 20.408 1.00 54.47 123 SER A N 1
ATOM 1003 C CA . SER A 1 123 ? -11.312 20.954 21.343 1.00 54.47 123 SER A CA 1
ATOM 1004 C C . SER A 1 123 ? -10.857 22.204 22.101 1.00 54.47 123 SER A C 1
ATOM 1006 O O . SER A 1 123 ? -11.688 22.892 22.691 1.00 54.47 123 SER A O 1
ATOM 1008 N N . HIS A 1 124 ? -9.561 22.521 22.071 1.00 50.53 124 HIS A N 1
ATOM 1009 C CA . HIS A 1 124 ? -8.995 23.710 22.698 1.00 50.53 124 HIS A CA 1
ATOM 1010 C C . HIS A 1 124 ? -8.293 24.572 21.648 1.00 50.53 124 HIS A C 1
ATOM 1012 O O . HIS A 1 124 ? -7.070 24.564 21.524 1.00 50.53 124 HIS A O 1
ATOM 1018 N N . SER A 1 125 ? -9.066 25.388 20.925 1.00 49.81 125 SER A N 1
ATOM 1019 C CA . SER A 1 125 ? -8.507 26.620 20.362 1.00 49.81 125 SER A CA 1
ATOM 1020 C C . SER A 1 125 ? -7.778 27.354 21.495 1.00 49.81 125 SER A C 1
ATOM 1022 O O . SER A 1 125 ? -8.400 27.565 22.543 1.00 49.81 125 SER A O 1
ATOM 1024 N N . PRO A 1 126 ? -6.512 27.786 21.342 1.00 50.94 126 PRO A N 1
ATOM 1025 C CA . PRO A 1 126 ? -5.926 28.725 22.278 1.00 50.94 126 PRO A CA 1
ATOM 1026 C C . PRO A 1 126 ? -6.672 30.046 22.081 1.00 50.94 126 PRO A C 1
ATOM 1028 O O . PRO A 1 126 ? -6.306 30.879 21.253 1.00 50.94 126 PRO A O 1
ATOM 1031 N N . ALA A 1 127 ? -7.773 30.229 22.809 1.00 50.22 127 ALA A N 1
ATOM 1032 C CA . ALA A 1 127 ? -8.320 31.544 23.063 1.00 50.22 127 ALA A CA 1
ATOM 1033 C C . ALA A 1 127 ? -7.257 32.270 23.888 1.00 50.22 127 ALA A C 1
ATOM 1035 O O . ALA A 1 127 ? -7.191 32.134 25.109 1.00 50.22 127 ALA A O 1
ATOM 1036 N N . HIS A 1 128 ? -6.353 32.966 23.199 1.00 45.09 128 HIS A N 1
ATOM 1037 C CA . HIS A 1 128 ? -5.431 33.864 23.861 1.00 45.09 128 HIS A CA 1
ATOM 1038 C C . HIS A 1 128 ? -6.242 34.885 24.671 1.00 45.09 128 H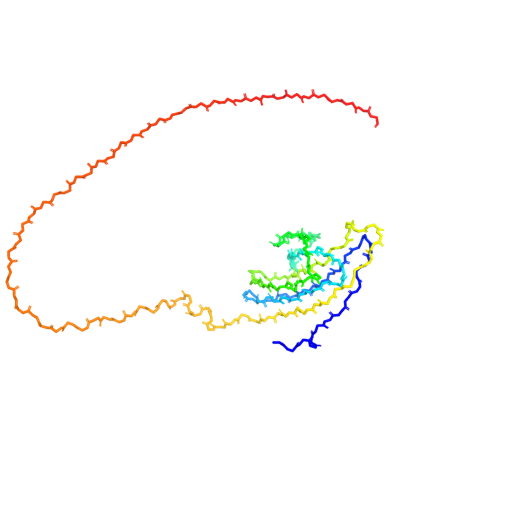IS A C 1
ATOM 1040 O O . HIS A 1 128 ? -7.197 35.495 24.192 1.00 45.09 128 HIS A O 1
ATOM 1046 N N . SER A 1 129 ? -5.839 34.963 25.932 1.00 48.69 129 SER A N 1
ATOM 1047 C CA . SER A 1 129 ? -6.379 35.661 27.092 1.00 48.69 129 SER A CA 1
ATOM 1048 C C . SER A 1 129 ? -6.749 37.139 26.874 1.00 48.69 129 SER A C 1
ATOM 1050 O O . SER A 1 129 ? -6.207 37.786 25.976 1.00 48.69 129 SER A O 1
ATOM 1052 N N . PRO A 1 130 ? -7.615 37.717 27.735 1.00 46.72 130 PRO A N 1
ATOM 1053 C CA . PRO A 1 130 ? -8.004 39.122 27.652 1.00 46.72 130 PRO A CA 1
ATOM 1054 C C . PRO A 1 130 ? -6.795 40.051 27.821 1.00 46.72 130 PRO A C 1
ATOM 1056 O O . PRO A 1 130 ? -6.050 39.955 28.797 1.00 46.72 130 PRO A O 1
ATOM 1059 N N . VAL A 1 131 ? -6.636 40.979 26.874 1.00 49.97 131 VAL A N 1
ATOM 1060 C CA . VAL A 1 131 ? -5.767 42.153 27.011 1.00 49.97 131 VAL A CA 1
ATOM 1061 C C . VAL A 1 131 ? -6.213 42.939 28.245 1.00 49.97 131 VAL A C 1
ATOM 1063 O O . VAL A 1 131 ? -7.373 43.331 28.369 1.00 49.97 131 VAL A O 1
ATOM 1066 N N . SER A 1 132 ? -5.284 43.147 29.175 1.00 51.81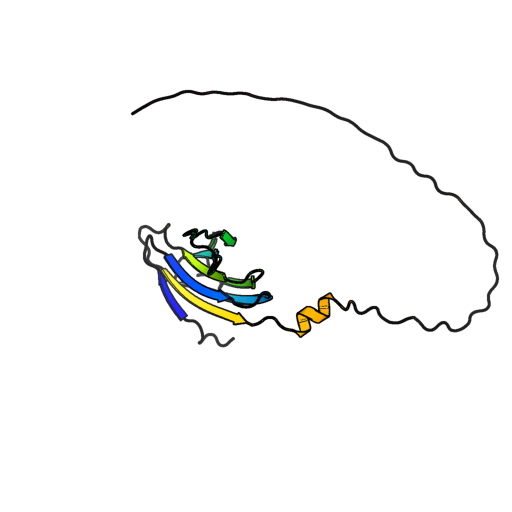 132 SER A N 1
ATOM 1067 C CA . SER A 1 132 ? -5.442 44.019 30.334 1.00 51.81 132 SER A CA 1
ATOM 1068 C C . SER A 1 132 ? -5.688 45.459 29.878 1.00 51.81 132 SER A C 1
ATOM 1070 O O . SER A 1 132 ? -4.828 46.059 29.233 1.00 51.81 132 SER A O 1
ATOM 1072 N N . ASN A 1 133 ? -6.845 46.016 30.236 1.00 41.59 133 ASN A N 1
ATOM 1073 C CA . ASN A 1 133 ? -7.149 47.432 30.058 1.00 41.59 133 ASN A CA 1
ATOM 1074 C C . ASN A 1 133 ? -6.348 48.267 31.068 1.00 41.59 133 ASN A C 1
ATOM 1076 O O . ASN A 1 133 ? -6.494 48.081 32.275 1.00 41.59 133 ASN A O 1
ATOM 1080 N N . GLY A 1 134 ? -5.530 49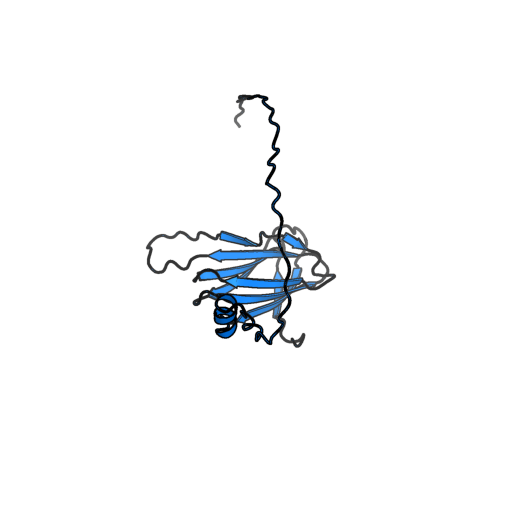.187 30.558 1.00 40.47 134 GLY A N 1
ATOM 1081 C CA . GLY A 1 134 ? -4.895 50.264 31.311 1.00 40.47 134 GLY A CA 1
ATOM 1082 C C . GLY A 1 134 ? -5.239 51.607 30.668 1.00 40.47 134 GLY A C 1
ATOM 1083 O O . GLY A 1 134 ? -4.874 51.851 29.524 1.00 40.47 134 GLY A O 1
ATOM 1084 N N . ASP A 1 135 ? -6.006 52.400 31.413 1.00 38.78 135 ASP A N 1
ATOM 1085 C CA . ASP A 1 135 ? -6.288 53.839 31.354 1.00 38.78 135 ASP A CA 1
ATOM 1086 C C . ASP A 1 135 ? -5.903 54.669 30.112 1.00 38.78 135 ASP A C 1
ATOM 1088 O O . ASP A 1 135 ? -4.734 54.941 29.843 1.00 38.78 135 ASP A O 1
ATOM 1092 N N . ALA A 1 136 ? -6.924 55.264 29.480 1.00 41.41 136 ALA A N 1
ATOM 1093 C CA . ALA A 1 136 ? -6.803 56.550 28.793 1.00 41.41 136 ALA A CA 1
ATOM 1094 C C . ALA A 1 136 ? -8.128 57.334 28.854 1.00 41.41 136 ALA A C 1
ATOM 1096 O O . ALA A 1 136 ? -9.112 57.013 28.190 1.00 41.41 136 ALA A O 1
ATOM 1097 N N . SER A 1 137 ? -8.131 58.393 29.666 1.00 45.19 137 SER A N 1
ATOM 1098 C CA . SER A 1 137 ? -9.112 59.481 29.639 1.00 45.19 137 SER A CA 1
ATOM 1099 C C . SER A 1 137 ? -8.893 60.315 28.371 1.00 45.19 137 SER A C 1
ATOM 1101 O O . SER A 1 137 ? -7.803 60.855 28.183 1.00 45.19 137 SER A O 1
ATOM 1103 N N . GLY A 1 138 ? -9.919 60.473 27.533 1.00 37.88 138 GLY A N 1
ATOM 1104 C CA . GLY A 1 138 ? -9.839 61.321 26.342 1.00 37.88 138 GLY A CA 1
ATOM 1105 C C . GLY A 1 138 ? -11.158 61.434 25.582 1.00 37.88 138 GLY A C 1
ATOM 1106 O O . GLY A 1 138 ? -11.510 60.580 24.781 1.00 37.88 138 GLY A O 1
ATOM 1107 N N . THR A 1 139 ? -11.876 62.515 25.860 1.00 36.12 139 THR A N 1
ATOM 1108 C CA . THR A 1 139 ? -13.073 63.055 25.200 1.00 36.12 139 THR A CA 1
ATOM 1109 C C . THR A 1 139 ? -12.990 63.122 23.666 1.00 36.12 139 THR A C 1
ATOM 1111 O O . THR A 1 139 ? -12.028 63.689 23.160 1.00 36.12 139 THR A O 1
ATOM 1114 N N . ALA A 1 140 ? -14.044 62.696 22.945 1.00 39.78 140 ALA A N 1
ATOM 1115 C CA . ALA A 1 140 ? -14.710 63.474 21.877 1.00 39.78 140 ALA A CA 1
ATOM 1116 C C . ALA A 1 140 ? -15.849 62.700 21.168 1.00 39.78 140 ALA A C 1
ATOM 1118 O O . ALA A 1 140 ? -15.640 61.644 20.586 1.00 39.78 140 ALA A O 1
ATOM 1119 N N . VAL A 1 141 ? -17.050 63.290 21.249 1.00 39.34 141 VAL A N 1
ATOM 1120 C CA . VAL A 1 141 ? -18.088 63.510 20.215 1.00 39.34 141 VAL A CA 1
ATOM 1121 C C . VAL A 1 141 ? -18.127 62.608 18.965 1.00 39.34 141 VAL A C 1
ATOM 1123 O O . VAL A 1 141 ? -17.176 62.515 18.197 1.00 39.34 141 VAL A O 1
ATOM 1126 N N . GLY A 1 142 ? -19.308 62.026 18.721 1.00 34.62 142 GLY A N 1
ATOM 1127 C CA . GLY A 1 142 ? -19.616 61.212 17.543 1.00 34.62 142 GLY A CA 1
ATOM 1128 C C . GLY A 1 142 ? -20.139 61.983 16.330 1.00 34.62 142 GLY A C 1
ATOM 1129 O O . GLY A 1 142 ? -20.299 63.196 16.383 1.00 34.62 142 GLY A O 1
ATOM 1130 N N . THR A 1 143 ? -20.456 61.252 15.255 1.00 37.97 143 THR A N 1
ATOM 1131 C CA . THR A 1 143 ? -21.528 61.543 14.280 1.00 37.97 143 THR A CA 1
ATOM 1132 C C . THR A 1 143 ? -21.817 60.290 13.438 1.00 37.97 143 THR A C 1
ATOM 1134 O O . THR A 1 143 ? -20.916 59.595 12.981 1.00 37.97 143 THR A O 1
ATOM 1137 N N . THR A 1 144 ? -23.109 60.029 13.269 1.00 38.00 144 THR A N 1
ATOM 1138 C CA . THR A 1 144 ? -23.805 58.994 12.493 1.00 38.00 144 THR A CA 1
ATOM 1139 C C . THR A 1 144 ? -23.660 59.148 10.973 1.00 38.00 144 THR A C 1
ATOM 1141 O O . THR A 1 144 ? -23.862 60.251 10.482 1.00 38.00 144 THR A O 1
ATOM 1144 N N . VAL A 1 145 ? -23.493 58.044 10.229 1.00 49.03 145 VAL A N 1
ATOM 1145 C CA . VAL A 1 145 ? -24.050 57.796 8.869 1.00 49.03 145 VAL A CA 1
ATOM 1146 C C . VAL A 1 145 ? -24.003 56.276 8.609 1.00 49.03 145 VAL A C 1
ATOM 1148 O O . VAL A 1 145 ? -22.928 55.696 8.597 1.00 49.03 145 VAL A O 1
ATOM 1151 N N . LYS A 1 146 ? -25.123 55.555 8.750 1.00 43.78 146 LYS A N 1
ATOM 1152 C CA . LYS A 1 146 ? -26.138 55.197 7.733 1.00 43.78 146 LYS A CA 1
ATOM 1153 C C . LYS A 1 146 ? -25.650 54.219 6.657 1.00 43.78 146 LYS A C 1
ATOM 1155 O O . LYS A 1 146 ? -24.939 54.600 5.733 1.00 43.78 146 LYS A O 1
ATOM 1160 N N . ASP A 1 147 ? -26.161 52.997 6.790 1.00 42.16 147 ASP A N 1
ATOM 1161 C CA . ASP A 1 147 ? -26.184 51.905 5.823 1.00 42.16 147 ASP A CA 1
ATOM 1162 C C . ASP A 1 147 ? -26.712 52.336 4.450 1.00 42.16 147 ASP A C 1
ATOM 1164 O O . ASP A 1 147 ? -27.684 53.095 4.360 1.00 42.16 147 ASP A O 1
ATOM 1168 N N . LYS A 1 148 ? -26.128 51.770 3.389 1.00 44.47 148 LYS A N 1
ATOM 1169 C CA . LYS A 1 148 ? -26.811 51.548 2.113 1.00 44.47 148 LYS A CA 1
ATOM 1170 C C . LYS A 1 148 ? -26.359 50.234 1.483 1.00 44.47 148 LYS A C 1
ATOM 1172 O O . LYS A 1 148 ? -25.255 50.104 0.967 1.00 44.47 148 LYS A O 1
ATOM 1177 N N . ASP A 1 149 ? -27.288 49.302 1.590 1.00 40.44 149 ASP A N 1
ATOM 1178 C CA . ASP A 1 149 ? -27.512 48.120 0.775 1.00 40.44 149 ASP A CA 1
ATOM 1179 C C . ASP A 1 149 ? -27.702 48.525 -0.700 1.00 40.44 149 ASP A C 1
ATOM 1181 O O . ASP A 1 149 ? -28.525 49.398 -0.983 1.00 40.44 149 ASP A O 1
ATOM 1185 N N . GLU A 1 150 ? -26.967 47.905 -1.625 1.00 44.59 150 GLU A N 1
ATOM 1186 C CA . GLU A 1 150 ? -27.359 47.801 -3.035 1.00 44.59 150 GLU A CA 1
ATOM 1187 C C . GLU A 1 150 ? -26.975 46.406 -3.554 1.00 44.59 150 GLU A C 1
ATOM 1189 O O . GLU A 1 150 ? -25.799 46.071 -3.705 1.00 44.59 150 GLU A O 1
ATOM 1194 N N . GLY A 1 151 ? -28.001 45.581 -3.783 1.00 33.41 151 GLY A N 1
ATOM 1195 C CA . GLY A 1 151 ? -27.934 44.365 -4.589 1.00 33.41 151 GLY A CA 1
ATOM 1196 C C . GLY A 1 151 ? -28.088 44.646 -6.090 1.00 33.41 151 GLY A C 1
ATOM 1197 O O . GLY A 1 151 ? -27.786 45.746 -6.548 1.00 33.41 151 GLY A O 1
ATOM 1198 N N . LEU A 1 152 ? -28.658 43.649 -6.795 1.00 39.00 152 LEU A N 1
ATOM 1199 C CA . LEU A 1 152 ? -28.998 43.559 -8.236 1.00 39.00 152 LEU A CA 1
ATOM 1200 C C . LEU A 1 152 ? -27.904 42.809 -9.055 1.00 39.00 152 LEU A C 1
ATOM 1202 O O . LEU A 1 152 ? -26.731 43.131 -8.941 1.00 39.00 152 LEU A O 1
ATOM 1206 N N . ILE A 1 153 ? -28.151 41.783 -9.889 1.00 42.97 153 ILE A N 1
ATOM 1207 C CA . ILE A 1 153 ? -29.358 41.314 -10.598 1.00 42.97 153 ILE A CA 1
ATOM 1208 C C . ILE A 1 153 ? -29.218 39.860 -11.094 1.00 42.97 153 ILE A C 1
ATOM 1210 O O . ILE A 1 153 ? -28.121 39.349 -11.292 1.00 42.97 153 ILE A O 1
ATOM 1214 N N . GLU A 1 154 ? 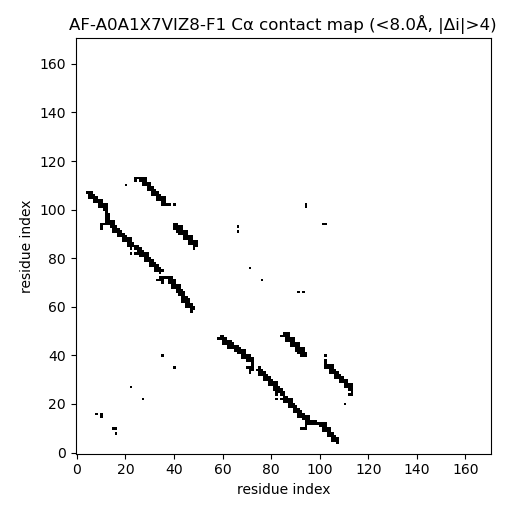-30.389 39.293 -11.382 1.00 39.78 154 GLU A N 1
ATOM 1215 C CA . GLU A 1 154 ? -30.752 38.016 -12.007 1.00 39.78 154 GLU A CA 1
ATOM 1216 C C . GLU A 1 154 ? -30.389 37.810 -13.499 1.00 39.78 154 GLU A C 1
ATOM 1218 O O . GLU A 1 154 ? -30.017 38.742 -14.216 1.00 39.78 154 GLU A O 1
ATOM 1223 N N . ASN A 1 155 ? -30.727 36.579 -13.938 1.00 36.22 155 ASN A N 1
ATOM 1224 C CA . ASN A 1 155 ? -31.150 36.063 -15.260 1.00 36.22 155 ASN A CA 1
ATOM 1225 C C . ASN A 1 155 ? -30.129 35.087 -15.878 1.0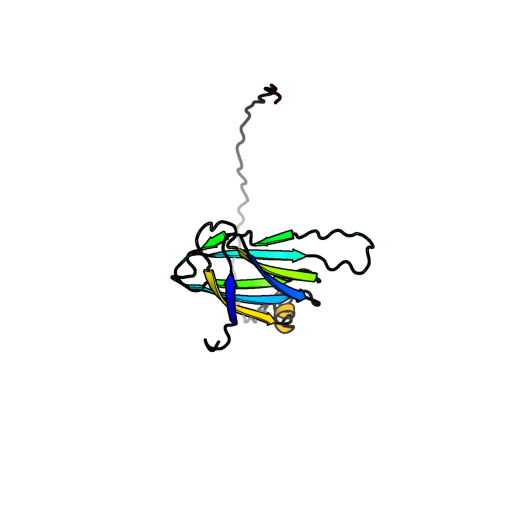0 36.22 155 ASN A C 1
ATOM 1227 O O . ASN A 1 155 ? -28.950 35.394 -15.945 1.00 36.22 155 ASN A O 1
ATOM 1231 N N . GLY A 1 156 ? -30.467 33.902 -16.391 1.00 35.28 156 GLY A N 1
ATOM 1232 C CA . GLY A 1 156 ? -31.745 33.234 -16.627 1.00 35.28 156 GLY A CA 1
ATOM 1233 C C . GLY A 1 156 ? -31.533 32.005 -17.541 1.00 35.28 156 GLY A C 1
ATOM 1234 O O . GLY A 1 156 ? -30.600 31.980 -18.332 1.00 35.28 156 GLY A O 1
ATOM 1235 N N . VAL A 1 157 ? -32.396 30.997 -17.366 1.00 40.84 157 VAL A N 1
ATOM 1236 C CA . VAL A 1 157 ? -33.039 30.080 -18.345 1.00 40.84 157 VAL A CA 1
ATOM 1237 C C . VAL A 1 157 ? -32.256 29.483 -19.543 1.00 40.84 157 VAL A C 1
ATOM 1239 O O . VAL A 1 157 ? -31.760 30.192 -20.410 1.00 40.84 157 VAL A O 1
ATOM 1242 N N . GLY A 1 158 ? -32.387 28.153 -19.696 1.00 34.84 158 GLY A N 1
ATOM 1243 C CA . GLY A 1 158 ? -32.299 27.388 -20.960 1.00 34.84 158 GLY A CA 1
ATOM 1244 C C . GLY A 1 158 ? -31.794 25.962 -20.693 1.00 34.84 158 GLY A C 1
ATOM 1245 O O . GLY A 1 158 ? -30.644 25.809 -20.315 1.00 34.84 158 GLY A O 1
ATOM 1246 N N . GLY A 1 159 ? -32.624 24.906 -20.657 1.00 32.78 159 GLY A N 1
ATOM 1247 C CA . GLY A 1 159 ? -33.138 24.171 -21.834 1.00 32.78 159 GLY A CA 1
ATOM 1248 C C . GLY A 1 159 ? -32.017 23.284 -22.422 1.00 32.78 159 GLY A C 1
ATOM 1249 O O . GLY A 1 159 ? -30.942 23.796 -22.670 1.00 32.78 159 GLY A O 1
ATOM 1250 N N . MET A 1 160 ? -32.117 21.978 -22.689 1.00 40.53 160 MET A N 1
ATOM 1251 C CA . MET A 1 160 ? -33.232 21.103 -23.050 1.00 40.53 160 MET A CA 1
ATOM 1252 C C . MET A 1 160 ? -32.848 19.626 -22.807 1.00 40.53 160 MET A C 1
ATOM 1254 O O . ME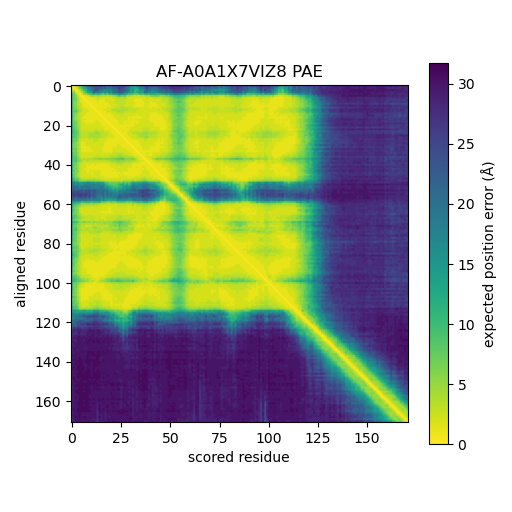T A 1 160 ? -31.672 19.278 -22.727 1.00 40.53 160 MET A O 1
ATOM 1258 N N . SER A 1 161 ? -33.878 18.783 -22.756 1.00 40.75 161 SER A N 1
ATOM 1259 C CA . SER A 1 161 ? -33.856 17.318 -22.845 1.00 40.75 161 SER A CA 1
ATOM 1260 C C . SER A 1 161 ? -33.301 16.811 -24.186 1.00 40.75 161 SER A C 1
ATOM 1262 O O . SER A 1 161 ? -33.519 17.469 -25.203 1.00 40.75 161 SER A O 1
ATOM 1264 N N . LEU A 1 162 ? -32.697 15.617 -24.203 1.00 51.22 162 LEU A N 1
ATOM 1265 C CA . LEU A 1 162 ? -32.677 14.721 -25.367 1.00 51.22 162 LEU A CA 1
ATOM 1266 C C . LEU A 1 162 ? -32.839 13.269 -24.890 1.00 51.22 162 LEU A C 1
ATOM 1268 O O . LEU A 1 162 ? -32.055 12.772 -24.081 1.00 51.22 162 LEU A O 1
ATOM 1272 N N . GLU A 1 163 ? -33.906 12.650 -25.386 1.00 39.41 163 GLU A N 1
ATOM 1273 C CA . GLU A 1 163 ? -34.299 11.252 -25.223 1.00 39.41 163 GLU A CA 1
ATOM 1274 C C . GLU A 1 163 ? -33.509 10.308 -26.150 1.00 39.41 163 GLU A C 1
ATOM 1276 O O . GLU A 1 163 ? -32.925 10.729 -27.145 1.00 39.41 163 GLU A O 1
ATOM 1281 N N . GLU A 1 164 ? -33.541 9.030 -25.757 1.00 43.28 164 GLU A N 1
ATOM 1282 C CA . GLU A 1 164 ? -33.453 7.769 -26.513 1.00 43.28 164 GLU A CA 1
ATOM 1283 C C . GLU A 1 164 ? -32.690 7.674 -27.846 1.00 43.28 164 GLU A C 1
ATOM 1285 O O . GLU A 1 164 ? -33.031 8.281 -28.856 1.00 43.28 164 GLU A O 1
ATOM 1290 N N . THR A 1 165 ? -31.835 6.648 -27.927 1.00 44.25 165 THR A N 1
ATOM 1291 C CA . THR A 1 165 ? -31.994 5.630 -28.980 1.00 44.25 165 THR A CA 1
ATOM 1292 C C . THR A 1 165 ? -31.630 4.252 -28.424 1.00 44.25 165 THR A C 1
ATOM 1294 O O . THR A 1 165 ? -30.507 4.007 -27.983 1.00 44.25 165 THR A O 1
ATOM 1297 N N . VAL A 1 166 ? -32.632 3.378 -28.419 1.00 50.00 166 VAL A N 1
ATOM 1298 C CA . VAL A 1 166 ? -32.538 1.920 -28.328 1.00 50.00 166 VAL A CA 1
ATOM 1299 C C . VAL A 1 166 ? -32.183 1.403 -29.725 1.00 50.00 166 VAL A C 1
ATOM 1301 O O . VAL A 1 166 ? -32.712 1.944 -30.687 1.00 50.00 166 VAL A O 1
ATOM 1304 N N . ASP A 1 167 ? -31.284 0.425 -29.834 1.00 45.81 167 ASP A N 1
ATOM 1305 C CA . ASP A 1 167 ? -31.359 -0.731 -30.753 1.00 45.81 167 ASP A CA 1
ATOM 1306 C C . ASP A 1 167 ? -30.000 -1.464 -30.725 1.00 45.81 167 ASP A C 1
ATOM 1308 O O . ASP A 1 167 ? -28.947 -0.873 -30.943 1.00 45.81 167 ASP A O 1
ATOM 1312 N N . ASP A 1 168 ? -29.917 -2.666 -30.159 1.00 45.66 168 ASP A N 1
ATOM 1313 C CA . ASP A 1 168 ? -30.250 -3.971 -30.755 1.00 45.66 168 ASP A CA 1
ATOM 1314 C C . ASP A 1 168 ? -29.027 -4.585 -31.468 1.00 45.66 168 ASP A C 1
ATOM 1316 O O . ASP A 1 168 ? -28.392 -3.953 -32.306 1.00 45.66 168 ASP A O 1
ATOM 1320 N N . ILE A 1 169 ? -28.676 -5.818 -31.086 1.00 50.56 169 ILE A N 1
ATOM 1321 C CA . ILE A 1 169 ? -28.332 -6.953 -31.966 1.00 50.56 169 ILE A CA 1
ATOM 1322 C C . ILE A 1 169 ? -27.672 -8.064 -31.137 1.00 50.56 169 ILE A C 1
ATOM 1324 O O . ILE A 1 169 ? -26.573 -7.958 -30.594 1.00 50.56 169 ILE A O 1
ATOM 1328 N N . LYS A 1 170 ? -28.408 -9.172 -31.103 1.00 52.25 170 LYS A N 1
ATOM 1329 C CA . LYS A 1 170 ? -28.009 -10.519 -30.706 1.00 52.25 170 LYS A CA 1
ATOM 1330 C C . LYS A 1 170 ? -26.849 -11.041 -31.565 1.00 52.25 170 LYS A C 1
ATOM 1332 O O . LYS A 1 170 ? -26.964 -11.023 -32.789 1.00 52.25 170 LYS A O 1
ATOM 1337 N N . GLN A 1 171 ? -25.863 -11.671 -30.931 1.00 51.34 171 GLN A N 1
ATOM 1338 C CA . GLN A 1 171 ? -25.461 -13.063 -31.196 1.00 51.34 171 GLN A CA 1
ATOM 1339 C C . GLN A 1 171 ? -24.575 -13.588 -30.070 1.00 51.34 171 GLN A C 1
ATOM 1341 O O . GLN A 1 171 ? -23.706 -12.824 -29.602 1.00 51.34 171 GLN A O 1
#

Solvent-accessible surface area (backbone atoms only — not comparable to full-atom values): 10891 Å² total; per-residue (Å²): 132,73,87,82,71,51,49,77,49,76,32,46,45,54,31,62,45,77,48,78,43,84,36,86,48,61,47,22,34,39,38,40,38,36,29,28,57,90,42,60,46,23,41,27,33,31,38,30,66,67,59,90,84,50,96,65,84,68,84,57,68,46,76,74,39,72,73,42,74,40,63,25,45,82,48,71,47,70,53,71,48,69,32,85,57,57,22,34,38,34,43,34,44,40,31,56,86,29,88,87,47,66,38,44,35,39,32,36,78,46,82,40,75,52,58,71,67,64,64,53,50,77,77,48,72,85,74,77,72,86,81,81,87,77,90,81,93,78,91,79,87,88,84,91,82,83,91,81,89,79,84,89,86,90,87,81,90,80,87,80,89,84,82,86,85,89,81,90,83,91,131

Mean predicted aligned error: 15.75 Å

InterPro domains:
  IPR009038 GOLD domain [PF13897] (56-109)
  IPR009038 GOLD domain [PS50866] (2-111)
  IPR036598 GOLD domain superfamily [SSF101576] (3-116)

Nearest PDB structures (foldseek):
  1o6u-assembly3_E  TM=8.615E-01  e=1.303E-13  Homo sapiens
  1olm-assembly3_E  TM=8.811E-01  e=1.722E-13  Homo sapiens
  4tlg-assembly1_A  TM=8.738E-01  e=1.691E-12  Homo sapiens
  4tlg-assembly2_B  TM=8.655E-01  e=4.125E-12  Homo sapiens
  4uyb-assembly1_A  TM=8.568E-01  e=1.756E-11  Homo sapiens

Foldseek 3Di:
DPPVQWDKDKADALGKDKDKDFDPDAQWKKKKKKAKAPAKWWKFKWWAAPCPPDPDPCSPIGTPGDTDIDNSNVPIDIDMDGHRDGGMMMIMTDNSVGDDDIMMMIMDMDIHHHDPVVVVPVVDDPPPDDDDDDDDDDDDDDDDDDDDDDDDDDDDDDDDDDDDDDDDDDD

pLDDT: mean 76.46, std 24.29, range [32.78, 98.69]

Secondary structure (DSSP, 8-state):
--TT--EEEEE-TT-EEEEEEEE-STT-EEEEEEEESSS-EEEEEEEE---TT-------EEEEEEEEEE-TTTS-EEEEEE--SSEEEEEEEE-TT-SS--EEEEEEEEEE---HHHHHHTT----PPPPPP--------------------------------------